Protein AF-A0AAJ1NFD0-F1 (afdb_monomer_lite)

pLDDT: mean 80.34, std 7.86, range [53.09, 91.0]

Sequence (99 aa):
MQSIFLGILSITFLGLTIFGLYTTFSKKVHDDYFDTLLDDTSGYVLFFGLIGKGLLWICKKLFPKKYYIEIFRVIVFMFSYIFASVAAEIWFIDWNLLF

Secondary structure (DSSP, 8-state):
-HHHHHHHHHHHHHHHHHHHHHHHH-TT--TTHHHHHHHH--SHHHHHHHHHHHHHHHHHHHS-TTTHHHHHHHHHHHHHHHHHHHHHHHHHHHHHHH-

Structure (mmCIF, N/CA/C/O backbone):
data_AF-A0AAJ1NFD0-F1
#
_entry.id   AF-A0AAJ1NFD0-F1
#
loop_
_atom_site.group_PDB
_atom_site.id
_atom_site.type_symbol
_atom_site.label_atom_id
_atom_site.label_alt_id
_atom_site.label_comp_id
_atom_site.label_asym_id
_atom_site.label_entity_id
_atom_site.label_seq_id
_atom_site.pdbx_PDB_ins_code
_atom_site.Cartn_x
_atom_site.Cartn_y
_atom_site.Cartn_z
_atom_site.occupancy
_atom_site.B_iso_or_equiv
_atom_site.auth_seq_id
_atom_site.auth_comp_id
_atom_site.auth_asym_id
_atom_site.auth_atom_id
_atom_site.pdbx_PDB_model_num
ATOM 1 N N . MET A 1 1 ? 13.984 6.717 -22.130 1.00 61.00 1 MET A N 1
ATOM 2 C CA . MET A 1 1 ? 13.430 7.334 -20.899 1.00 61.00 1 MET A CA 1
ATOM 3 C C . MET A 1 1 ? 12.042 6.807 -20.535 1.00 61.00 1 MET A C 1
ATOM 5 O O . MET A 1 1 ? 11.815 6.577 -19.358 1.00 61.00 1 MET A O 1
ATOM 9 N N . GLN A 1 2 ? 11.144 6.563 -21.499 1.00 70.38 2 GLN A N 1
ATOM 10 C CA . GLN A 1 2 ? 9.764 6.131 -21.224 1.00 70.38 2 GLN A CA 1
ATOM 11 C C . GLN A 1 2 ? 9.645 4.746 -20.547 1.00 70.38 2 GLN A C 1
ATOM 13 O O . GLN A 1 2 ? 8.902 4.628 -19.581 1.00 70.38 2 GLN A O 1
ATOM 18 N N . SER A 1 3 ? 10.425 3.735 -20.958 1.00 74.75 3 SER A N 1
ATOM 19 C CA . SER A 1 3 ? 10.396 2.397 -20.321 1.00 74.75 3 SER A CA 1
ATOM 20 C C . SER A 1 3 ? 10.933 2.402 -18.874 1.00 74.75 3 SER A C 1
ATOM 22 O O . SER A 1 3 ? 10.313 1.832 -17.985 1.00 74.75 3 SER A O 1
ATOM 24 N N . ILE A 1 4 ? 11.995 3.168 -18.572 1.00 81.19 4 ILE A N 1
ATOM 25 C CA . ILE A 1 4 ? 12.493 3.333 -17.185 1.00 81.19 4 ILE A CA 1
ATOM 26 C C . ILE A 1 4 ? 11.418 3.965 -16.287 1.00 81.19 4 ILE A C 1
ATOM 28 O O . ILE A 1 4 ? 11.220 3.537 -15.152 1.00 81.19 4 ILE A O 1
ATOM 32 N N . PHE A 1 5 ? 10.700 4.967 -16.802 1.00 82.75 5 PHE A N 1
ATOM 33 C CA . PHE A 1 5 ? 9.600 5.603 -16.081 1.00 82.75 5 PHE A CA 1
ATOM 34 C C . PHE A 1 5 ? 8.438 4.629 -15.822 1.00 82.75 5 PHE A C 1
ATOM 36 O O . PHE A 1 5 ? 7.947 4.560 -14.696 1.00 82.75 5 PHE A O 1
ATOM 43 N N . LEU A 1 6 ? 8.046 3.831 -16.822 1.00 83.69 6 LEU A N 1
ATOM 44 C CA . LEU A 1 6 ? 7.026 2.785 -16.676 1.00 83.69 6 LEU A CA 1
ATOM 45 C C . LEU A 1 6 ? 7.445 1.707 -15.665 1.00 83.69 6 LEU A C 1
ATOM 47 O O . LEU A 1 6 ? 6.625 1.281 -14.853 1.00 83.69 6 LEU A O 1
ATOM 51 N N . GLY A 1 7 ? 8.725 1.328 -15.647 1.00 83.88 7 GLY A 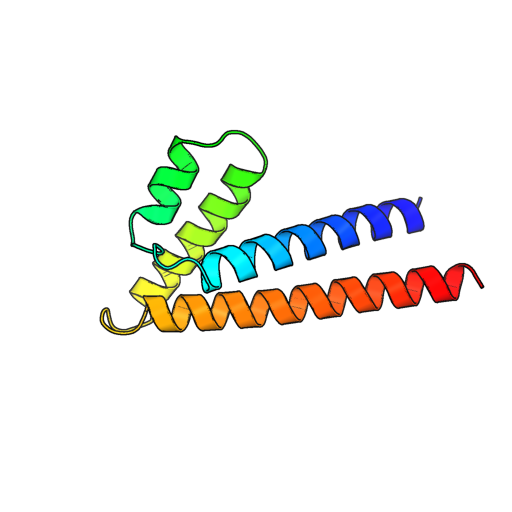N 1
ATOM 52 C CA . GLY A 1 7 ? 9.278 0.396 -14.665 1.00 83.88 7 GLY A CA 1
ATOM 53 C C . GLY A 1 7 ? 9.181 0.919 -13.229 1.00 83.88 7 GLY A C 1
ATOM 54 O O . GLY A 1 7 ? 8.670 0.222 -12.353 1.00 83.88 7 GLY A O 1
ATOM 55 N N . ILE A 1 8 ? 9.594 2.168 -12.981 1.00 86.81 8 ILE A N 1
ATOM 56 C CA . ILE A 1 8 ? 9.482 2.808 -11.653 1.00 86.81 8 ILE A CA 1
ATOM 57 C C . ILE A 1 8 ? 8.010 2.912 -11.223 1.00 86.81 8 ILE A C 1
ATOM 59 O O . ILE A 1 8 ? 7.667 2.634 -10.069 1.00 86.81 8 ILE A O 1
ATOM 63 N N . LEU A 1 9 ? 7.127 3.280 -12.153 1.00 86.69 9 LEU A N 1
ATOM 64 C CA . LEU A 1 9 ? 5.693 3.392 -11.908 1.00 86.69 9 LEU A CA 1
ATOM 65 C C . LEU A 1 9 ? 5.065 2.033 -11.544 1.00 86.69 9 LEU A C 1
ATOM 67 O O . LEU A 1 9 ? 4.328 1.944 -10.563 1.00 86.69 9 LEU A O 1
ATOM 71 N N . SER A 1 10 ? 5.414 0.963 -12.264 1.00 87.38 10 SER A N 1
ATOM 72 C CA . SER A 1 10 ? 4.960 -0.403 -11.970 1.00 87.38 10 SER A CA 1
ATOM 73 C C . SER A 1 10 ? 5.429 -0.884 -10.591 1.00 87.38 10 SER A C 1
ATOM 75 O O . SER A 1 10 ? 4.611 -1.356 -9.800 1.00 87.38 10 SER A O 1
ATOM 77 N N . ILE A 1 11 ? 6.705 -0.675 -10.237 1.00 86.56 11 ILE A N 1
ATOM 78 C CA . ILE A 1 11 ? 7.242 -1.018 -8.905 1.00 86.56 11 ILE A CA 1
ATOM 79 C C .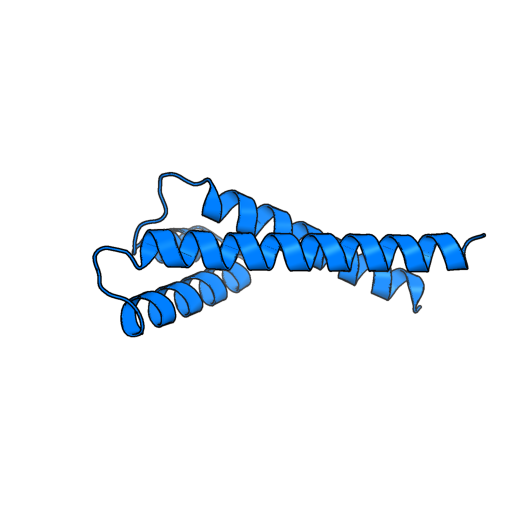 ILE A 1 11 ? 6.483 -0.276 -7.797 1.00 86.56 11 ILE A C 1
ATOM 81 O O . ILE A 1 11 ? 6.175 -0.856 -6.755 1.00 86.56 11 ILE A O 1
ATOM 85 N N . THR A 1 12 ? 6.130 0.989 -8.032 1.00 86.44 12 THR A N 1
ATOM 86 C CA . THR A 1 12 ? 5.354 1.793 -7.078 1.00 86.44 12 THR A CA 1
ATOM 87 C C . THR A 1 12 ? 3.948 1.216 -6.872 1.00 86.44 12 THR A C 1
ATOM 89 O O . THR A 1 12 ? 3.504 1.073 -5.730 1.00 86.44 12 THR A O 1
ATOM 92 N N . PHE A 1 13 ? 3.260 0.817 -7.948 1.00 86.38 13 PHE A N 1
ATOM 93 C CA . PHE A 1 13 ? 1.940 0.175 -7.865 1.00 86.38 13 PHE A CA 1
ATOM 94 C C . PHE A 1 13 ? 1.984 -1.213 -7.213 1.00 86.38 13 PHE A C 1
ATOM 96 O O . PHE A 1 13 ? 1.088 -1.569 -6.442 1.00 86.38 13 PHE A O 1
ATOM 103 N N . LEU A 1 14 ? 3.048 -1.979 -7.448 1.00 87.06 14 LEU A N 1
ATOM 104 C CA . LEU A 1 14 ? 3.295 -3.252 -6.770 1.00 87.06 14 LEU A CA 1
ATOM 105 C C . LEU A 1 14 ? 3.514 -3.055 -5.265 1.00 87.06 14 LEU A C 1
ATOM 107 O O . LEU A 1 14 ? 2.893 -3.747 -4.458 1.00 87.06 14 LEU A O 1
ATOM 111 N N . GLY A 1 15 ? 4.326 -2.068 -4.875 1.00 85.50 15 GLY A N 1
ATOM 112 C CA . GLY A 1 15 ? 4.530 -1.708 -3.470 1.00 85.50 15 GLY A CA 1
ATOM 113 C C . GLY A 1 15 ? 3.227 -1.302 -2.775 1.00 85.50 15 GLY A C 1
ATOM 114 O O . GLY A 1 15 ? 2.932 -1.779 -1.679 1.00 85.50 15 GLY A O 1
ATOM 115 N N . LEU A 1 16 ? 2.399 -0.501 -3.451 1.00 83.44 16 LEU A N 1
ATOM 116 C CA . LEU A 1 16 ? 1.054 -0.126 -2.999 1.00 83.44 16 LEU A CA 1
ATOM 117 C C . LEU A 1 16 ? 0.131 -1.335 -2.814 1.00 83.44 16 LEU A C 1
ATOM 119 O O . LEU A 1 16 ? -0.603 -1.419 -1.828 1.00 83.44 16 LEU A O 1
ATOM 123 N N . THR A 1 17 ? 0.185 -2.285 -3.744 1.00 86.12 17 THR A N 1
ATOM 124 C CA . THR A 1 17 ? -0.599 -3.523 -3.686 1.00 86.12 17 THR A CA 1
ATOM 125 C C . THR A 1 17 ? -0.210 -4.355 -2.466 1.00 86.12 17 THR A C 1
ATOM 127 O O . THR A 1 17 ? -1.081 -4.759 -1.698 1.00 86.12 17 THR A O 1
ATOM 130 N N . ILE A 1 18 ? 1.091 -4.563 -2.241 1.00 84.44 18 ILE A N 1
ATOM 131 C CA . ILE A 1 18 ? 1.603 -5.323 -1.091 1.00 84.44 18 ILE A CA 1
ATOM 132 C C . ILE A 1 18 ? 1.206 -4.641 0.221 1.00 84.44 18 ILE A C 1
ATOM 134 O O . ILE A 1 18 ? 0.718 -5.304 1.135 1.00 84.44 18 ILE A O 1
ATOM 138 N N . PHE A 1 19 ? 1.362 -3.319 0.308 1.00 81.31 19 PHE A N 1
ATOM 139 C CA . PHE A 1 19 ? 0.994 -2.557 1.499 1.00 81.31 19 PHE A CA 1
ATOM 140 C C . PHE A 1 19 ? -0.513 -2.619 1.792 1.00 81.31 19 PHE A C 1
ATOM 142 O O . PHE A 1 19 ? -0.917 -2.827 2.939 1.00 81.31 19 PHE A O 1
ATOM 149 N N . GLY A 1 20 ? -1.356 -2.484 0.764 1.00 83.31 20 GLY A N 1
ATOM 150 C CA . GLY A 1 20 ? -2.809 -2.568 0.908 1.00 83.31 20 GLY A CA 1
ATOM 151 C C . GLY A 1 20 ? -3.297 -3.974 1.281 1.00 83.31 20 GLY A C 1
ATOM 152 O O . GLY A 1 20 ? -4.137 -4.134 2.169 1.00 83.31 20 GLY A O 1
ATOM 153 N N . LEU A 1 21 ? -2.701 -5.024 0.710 1.00 83.94 21 LEU A N 1
ATOM 154 C CA . LEU A 1 21 ? -2.972 -6.402 1.126 1.00 83.94 21 LEU A CA 1
ATOM 155 C C . LEU A 1 21 ? -2.516 -6.651 2.569 1.00 83.94 21 LEU A C 1
ATOM 157 O O . LEU A 1 21 ? -3.266 -7.222 3.360 1.00 83.94 21 LEU A O 1
ATOM 161 N N . TYR A 1 22 ? -1.327 -6.175 2.944 1.00 81.31 22 TYR A N 1
ATOM 162 C CA . TYR A 1 22 ? -0.804 -6.310 4.303 1.00 81.31 22 TYR A CA 1
ATOM 163 C C . TYR A 1 22 ? -1.716 -5.640 5.336 1.00 81.31 22 TYR A C 1
ATOM 165 O O . TYR A 1 22 ? -2.057 -6.244 6.352 1.00 81.31 22 TYR A O 1
ATOM 173 N N . THR A 1 23 ? -2.180 -4.420 5.060 1.00 77.88 23 THR A N 1
ATOM 174 C CA . THR A 1 23 ? -3.139 -3.720 5.928 1.00 77.88 23 THR A CA 1
ATOM 175 C C . THR A 1 23 ? -4.500 -4.415 5.965 1.00 77.88 23 THR A C 1
ATOM 177 O O . THR A 1 23 ? -5.098 -4.513 7.034 1.00 77.88 23 THR A O 1
ATOM 180 N N . THR A 1 24 ? -4.965 -4.989 4.854 1.00 78.94 24 THR A N 1
ATOM 181 C CA . THR A 1 24 ? -6.220 -5.760 4.810 1.00 78.94 24 THR A CA 1
ATOM 182 C C . THR A 1 24 ? -6.162 -7.011 5.695 1.00 78.94 24 THR A C 1
ATOM 184 O O . THR A 1 24 ? -7.078 -7.257 6.483 1.00 78.94 24 THR A O 1
ATOM 187 N N . PHE A 1 25 ? -5.082 -7.792 5.599 1.00 74.75 25 PHE A N 1
ATOM 188 C CA . PHE A 1 25 ? -4.906 -9.034 6.362 1.00 74.75 25 PHE A CA 1
ATOM 189 C C . PHE A 1 25 ? -4.375 -8.819 7.784 1.00 74.75 25 PHE A C 1
ATOM 191 O O . PHE A 1 25 ? -4.419 -9.734 8.612 1.00 74.75 25 PHE A O 1
ATOM 198 N N . SER A 1 26 ? -3.898 -7.616 8.109 1.00 74.94 26 SER A N 1
ATOM 199 C CA . SER A 1 26 ? -3.423 -7.298 9.449 1.00 74.94 26 SER A CA 1
ATOM 200 C C . SER A 1 26 ? -4.575 -7.343 10.450 1.00 74.94 26 SER A C 1
ATOM 202 O O . SER A 1 26 ? -5.477 -6.499 10.464 1.00 74.94 26 SER A O 1
ATOM 204 N N . LYS A 1 27 ? -4.513 -8.316 11.367 1.00 63.06 27 LYS A N 1
ATOM 205 C CA . LYS A 1 27 ? -5.448 -8.436 12.498 1.00 63.06 27 LYS A CA 1
ATOM 206 C C . LYS A 1 27 ? -5.478 -7.190 13.392 1.00 63.06 27 LYS A C 1
ATOM 208 O O . LYS A 1 27 ? -6.459 -7.013 14.101 1.00 63.06 27 LYS A O 1
ATOM 213 N N . LYS A 1 28 ? -4.446 -6.339 13.345 1.00 65.50 28 LYS A N 1
ATOM 214 C CA . LYS A 1 28 ? -4.227 -5.207 14.259 1.00 65.50 28 LYS A CA 1
ATOM 215 C C . LYS A 1 28 ? -4.593 -3.831 13.687 1.00 65.50 28 LYS A C 1
ATOM 217 O O . LYS A 1 28 ? -4.145 -2.835 14.244 1.00 65.50 28 LYS A O 1
ATOM 222 N N . VAL A 1 29 ? -5.372 -3.736 12.604 1.00 68.44 29 VAL A N 1
ATOM 223 C CA . VAL A 1 29 ? -5.879 -2.428 12.138 1.00 68.44 29 VAL A CA 1
ATOM 224 C C . VAL A 1 29 ? -6.875 -1.880 13.164 1.00 68.44 29 VAL A C 1
ATOM 226 O O . VAL A 1 29 ? -8.070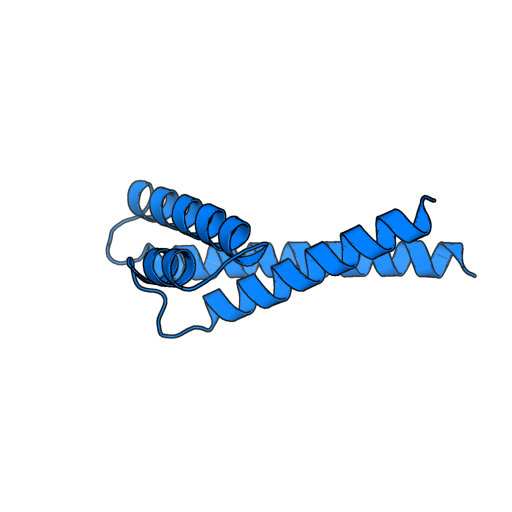 -2.159 13.110 1.00 68.44 29 VAL A O 1
ATOM 229 N N . HIS A 1 30 ? -6.338 -1.144 14.129 1.00 69.38 30 HIS A N 1
ATOM 230 C CA . HIS A 1 30 ? -7.049 -0.344 15.117 1.00 69.38 30 HIS A CA 1
ATOM 231 C C . HIS A 1 30 ? -6.860 1.140 14.794 1.00 69.38 30 HIS A C 1
ATOM 233 O O . HIS A 1 30 ? -6.003 1.488 13.983 1.00 69.38 30 HIS A O 1
ATOM 239 N N . ASP A 1 31 ? -7.650 2.006 15.430 1.00 69.75 31 ASP A N 1
ATOM 240 C CA . ASP A 1 31 ? -7.601 3.457 15.196 1.00 69.75 31 ASP A CA 1
ATOM 241 C C . ASP A 1 31 ? -6.176 4.028 15.323 1.00 69.75 31 ASP A C 1
ATOM 243 O O . ASP A 1 31 ? -5.785 4.856 14.504 1.00 69.75 31 ASP A O 1
ATOM 247 N N . ASP A 1 32 ? -5.377 3.500 16.255 1.00 76.12 32 ASP A N 1
ATOM 248 C CA . ASP A 1 32 ? -4.015 3.978 16.519 1.00 76.12 32 ASP A CA 1
ATOM 249 C C . ASP A 1 32 ? -2.946 3.307 15.634 1.00 76.12 32 ASP A C 1
ATOM 251 O O . ASP A 1 32 ? -1.781 3.687 15.676 1.00 76.12 32 ASP A O 1
ATOM 255 N N . TYR A 1 33 ? -3.311 2.322 14.798 1.00 75.75 33 TYR A N 1
ATOM 256 C CA . TYR A 1 33 ? -2.357 1.563 13.975 1.00 75.75 33 TYR A CA 1
ATOM 257 C C . TYR A 1 33 ? -1.527 2.474 13.068 1.00 75.75 33 TYR A C 1
ATOM 259 O O . TYR A 1 33 ? -0.313 2.314 12.971 1.00 75.75 33 TYR A O 1
ATOM 267 N N . PHE A 1 34 ? -2.181 3.436 12.414 1.00 76.62 34 PHE A N 1
ATOM 268 C CA . PHE A 1 34 ? -1.494 4.389 11.547 1.00 76.62 34 PHE A CA 1
ATOM 269 C C . PHE A 1 34 ? -0.718 5.438 12.338 1.00 76.62 34 PHE A C 1
ATOM 271 O O . PHE A 1 34 ? 0.289 5.918 11.835 1.00 76.62 34 PHE A O 1
ATOM 278 N N . ASP A 1 35 ? -1.139 5.763 13.560 1.00 77.50 35 ASP A N 1
ATOM 279 C CA . ASP A 1 35 ? -0.409 6.695 14.418 1.00 77.50 35 ASP A CA 1
ATOM 280 C C . ASP A 1 35 ? 0.896 6.081 14.918 1.00 77.50 35 ASP A C 1
ATOM 282 O O . ASP A 1 35 ? 1.943 6.700 14.771 1.00 77.50 35 ASP A O 1
ATOM 286 N N . THR A 1 36 ? 0.875 4.824 15.366 1.00 77.88 36 THR A N 1
ATOM 287 C CA . THR A 1 36 ? 2.103 4.085 15.696 1.00 77.88 36 THR A CA 1
ATOM 288 C C . THR A 1 36 ? 2.993 3.888 14.469 1.00 77.88 36 THR A C 1
ATOM 290 O O . THR A 1 36 ? 4.198 4.089 14.546 1.00 77.88 36 THR A O 1
ATOM 293 N N . LEU A 1 37 ? 2.416 3.550 13.307 1.00 76.44 37 LEU A N 1
ATOM 294 C CA . LEU A 1 37 ? 3.186 3.380 12.068 1.00 76.44 37 LEU A CA 1
ATOM 295 C C . LEU A 1 37 ? 3.895 4.680 11.642 1.00 76.44 37 LEU A C 1
ATOM 297 O O . LEU A 1 37 ? 4.996 4.624 11.093 1.00 76.44 37 LEU A O 1
ATOM 301 N N . LEU A 1 38 ? 3.252 5.831 11.868 1.00 78.19 38 LEU A N 1
ATOM 302 C CA . LEU A 1 38 ? 3.810 7.151 11.582 1.00 78.19 38 LEU A CA 1
ATOM 303 C C . LEU A 1 38 ? 4.898 7.558 12.578 1.00 78.19 38 LEU A C 1
ATOM 305 O O . LEU A 1 38 ? 5.864 8.189 12.165 1.00 78.19 38 LEU A O 1
ATOM 309 N N . ASP A 1 39 ? 4.750 7.199 13.851 1.00 76.94 39 ASP A N 1
ATOM 310 C CA . ASP A 1 39 ? 5.721 7.540 14.898 1.00 76.94 39 ASP A CA 1
ATOM 311 C C . ASP A 1 39 ? 6.989 6.669 14.803 1.00 76.94 39 ASP A C 1
ATOM 313 O O . ASP A 1 39 ? 8.105 7.162 14.959 1.00 76.94 39 ASP A O 1
ATOM 317 N N . ASP A 1 40 ? 6.833 5.386 14.451 1.00 74.88 40 ASP A N 1
ATOM 318 C CA . ASP A 1 40 ? 7.935 4.413 14.395 1.00 74.88 40 ASP A CA 1
ATOM 319 C C . ASP A 1 40 ? 8.735 4.433 13.076 1.00 74.88 40 ASP A C 1
ATOM 321 O O . ASP A 1 40 ? 9.812 3.832 13.006 1.00 74.88 40 ASP A O 1
ATOM 325 N N . THR A 1 41 ? 8.250 5.085 12.007 1.00 70.12 41 THR A N 1
ATOM 326 C CA . THR A 1 41 ? 8.859 4.944 10.667 1.00 70.12 41 THR A CA 1
ATOM 327 C C . THR A 1 41 ? 9.292 6.262 10.026 1.00 70.12 41 THR A C 1
ATOM 329 O O . THR A 1 41 ? 8.560 7.243 10.026 1.00 70.12 41 THR A O 1
ATOM 332 N N . SER A 1 42 ? 10.461 6.269 9.370 1.00 63.38 42 SER A N 1
ATOM 333 C CA . SER A 1 42 ? 10.963 7.393 8.562 1.00 63.38 42 SER A CA 1
ATOM 334 C C . SER A 1 42 ? 10.981 7.065 7.058 1.00 63.38 42 SER A C 1
ATOM 336 O O . SER A 1 42 ? 11.240 5.932 6.652 1.00 63.38 42 SER A O 1
ATOM 338 N N . GLY A 1 43 ? 10.691 8.055 6.203 1.00 69.19 43 GLY A N 1
ATOM 339 C CA . GLY A 1 43 ? 10.756 7.925 4.736 1.00 69.19 43 GLY A CA 1
ATOM 340 C C . GLY A 1 43 ? 9.430 7.556 4.052 1.00 69.19 43 GLY A C 1
ATOM 341 O O . GLY A 1 43 ? 8.369 8.025 4.448 1.00 69.19 43 GLY A O 1
ATOM 342 N N . TYR A 1 44 ? 9.473 6.737 2.992 1.00 59.69 44 TYR A N 1
ATOM 343 C CA . TYR A 1 44 ? 8.321 6.415 2.123 1.00 59.69 44 TYR A CA 1
ATOM 344 C C . TYR A 1 44 ? 7.108 5.819 2.859 1.00 59.69 44 TYR A C 1
ATOM 346 O O . TYR A 1 44 ? 5.968 6.027 2.447 1.00 59.69 44 TYR A O 1
ATOM 354 N N . VAL A 1 45 ? 7.334 5.126 3.977 1.00 67.75 45 VAL A N 1
ATOM 355 C CA . VAL A 1 45 ? 6.270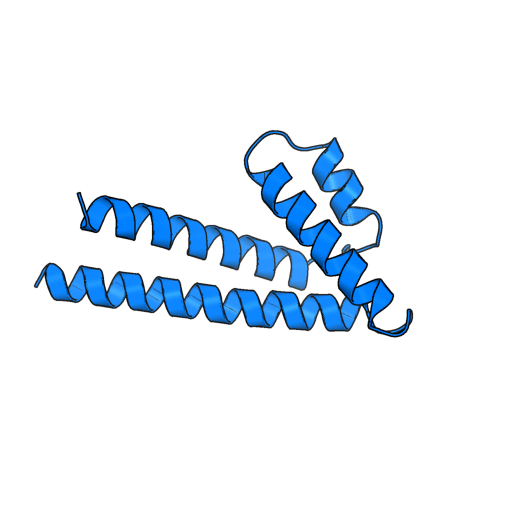 4.536 4.804 1.00 67.75 45 VAL A CA 1
ATOM 356 C C . VAL A 1 45 ? 5.416 5.611 5.495 1.00 67.75 45 VAL A C 1
ATOM 358 O O . VAL A 1 45 ? 4.221 5.391 5.680 1.00 67.75 45 VAL A O 1
ATOM 361 N N . LEU A 1 46 ? 5.965 6.804 5.774 1.00 74.00 46 LEU A N 1
ATOM 362 C CA . LEU A 1 46 ? 5.199 7.933 6.326 1.00 74.00 46 LEU A CA 1
ATOM 363 C C . LEU A 1 46 ? 4.097 8.391 5.375 1.00 74.00 46 LEU A C 1
ATOM 365 O O . LEU A 1 46 ? 2.978 8.678 5.796 1.00 74.00 46 LEU A O 1
ATOM 369 N N . PHE A 1 47 ? 4.401 8.448 4.078 1.00 70.44 47 PHE A N 1
ATOM 370 C CA . PHE A 1 47 ? 3.447 8.922 3.081 1.00 70.44 47 PHE A CA 1
ATOM 371 C C . PHE A 1 47 ? 2.253 7.964 2.975 1.00 70.44 47 PHE A C 1
ATOM 373 O O . PHE A 1 47 ? 1.099 8.392 2.990 1.00 70.44 47 PHE A O 1
ATOM 380 N N . PHE A 1 48 ? 2.520 6.655 2.973 1.00 70.69 48 PHE A N 1
ATOM 381 C CA . PHE A 1 48 ? 1.476 5.629 3.003 1.00 70.69 48 PHE A CA 1
ATOM 382 C C . PHE A 1 48 ? 0.710 5.603 4.331 1.00 70.69 48 PHE A C 1
ATOM 384 O O . PHE A 1 48 ? -0.510 5.436 4.322 1.00 70.69 48 PHE A O 1
ATOM 391 N N . GLY A 1 49 ? 1.388 5.834 5.460 1.00 77.56 49 GLY A N 1
ATOM 392 C CA . GLY A 1 49 ? 0.760 5.969 6.774 1.00 77.56 49 GLY A CA 1
ATOM 393 C C . GLY A 1 49 ? -0.219 7.145 6.844 1.00 77.56 49 GLY A C 1
ATOM 394 O O . GLY A 1 49 ? -1.346 6.979 7.307 1.00 77.56 49 GLY A O 1
ATOM 395 N N . LEU A 1 50 ? 0.162 8.311 6.305 1.00 81.94 50 LEU A N 1
ATOM 396 C CA . LEU A 1 50 ? -0.686 9.508 6.254 1.00 81.94 50 LEU A CA 1
ATOM 397 C C . LEU A 1 50 ? -1.912 9.301 5.359 1.00 81.94 50 LEU A C 1
ATOM 399 O O . LEU A 1 50 ? -3.026 9.648 5.754 1.00 81.94 50 LEU A O 1
ATOM 403 N N . ILE A 1 51 ? -1.726 8.704 4.177 1.00 82.12 51 ILE A N 1
ATOM 404 C CA . ILE A 1 51 ? -2.833 8.373 3.268 1.00 82.12 51 ILE A CA 1
ATOM 405 C C . ILE A 1 51 ? -3.787 7.374 3.935 1.00 82.12 51 ILE A C 1
ATOM 407 O O . ILE A 1 51 ? -5.002 7.574 3.909 1.00 82.12 51 ILE A O 1
ATOM 411 N N . GLY A 1 52 ? -3.247 6.335 4.582 1.00 81.31 52 GLY A N 1
ATOM 412 C CA . GLY A 1 52 ? -4.025 5.343 5.324 1.00 81.31 52 GLY A CA 1
ATOM 413 C C . GLY A 1 52 ? -4.831 5.960 6.468 1.00 81.31 52 GLY A C 1
ATOM 414 O O . GLY A 1 52 ? -6.034 5.714 6.569 1.00 81.31 52 GLY A O 1
ATOM 415 N N . LYS A 1 53 ? -4.211 6.841 7.266 1.00 85.38 53 LYS A N 1
ATOM 416 C CA . LYS A 1 53 ? -4.881 7.603 8.332 1.00 85.38 53 LYS A CA 1
ATOM 417 C C . LYS A 1 53 ? -5.999 8.487 7.781 1.00 85.38 53 LYS A C 1
ATOM 419 O O . LYS A 1 53 ? -7.093 8.518 8.344 1.00 85.38 53 LYS A O 1
ATOM 424 N N . GLY A 1 54 ? -5.752 9.170 6.663 1.00 87.00 54 GLY A N 1
ATOM 425 C CA . GLY A 1 54 ? -6.748 9.994 5.978 1.00 87.00 54 GLY A CA 1
ATOM 426 C C . GLY A 1 54 ? -7.958 9.182 5.510 1.00 87.00 54 GLY A C 1
ATOM 427 O O . GLY A 1 54 ? -9.096 9.538 5.820 1.00 87.00 54 GLY A O 1
ATOM 428 N N . LEU A 1 55 ? -7.728 8.054 4.828 1.00 84.75 55 LEU A N 1
ATOM 429 C CA . LEU A 1 55 ? -8.796 7.146 4.397 1.00 84.75 55 LEU A CA 1
ATOM 430 C C . LEU A 1 55 ? -9.584 6.577 5.582 1.00 84.75 55 LEU A C 1
ATOM 432 O O . LEU A 1 55 ? -10.814 6.527 5.525 1.00 84.75 55 LEU A O 1
ATOM 436 N N . LEU A 1 56 ? -8.903 6.174 6.658 1.00 84.69 56 LEU A N 1
ATOM 437 C CA . LEU A 1 56 ? -9.553 5.647 7.858 1.00 84.69 56 LEU A CA 1
ATOM 438 C C . LEU A 1 56 ? -10.421 6.720 8.532 1.00 84.69 56 LEU A C 1
ATOM 440 O O . LEU A 1 56 ? -11.555 6.443 8.925 1.00 84.69 56 LEU A O 1
ATOM 444 N N . TRP A 1 57 ? -9.935 7.962 8.600 1.00 85.81 57 TRP A N 1
ATOM 445 C CA . TRP A 1 57 ? -10.691 9.096 9.128 1.00 85.81 57 TRP A CA 1
ATOM 446 C C . TRP A 1 57 ? -11.951 9.391 8.302 1.00 85.81 57 TRP A C 1
ATOM 448 O O . TRP A 1 57 ? -13.030 9.579 8.868 1.00 85.81 57 TRP A O 1
ATOM 458 N N . ILE A 1 58 ? -11.844 9.353 6.970 1.00 86.25 58 ILE A N 1
ATOM 459 C CA . ILE A 1 58 ? -12.989 9.497 6.060 1.00 86.25 58 ILE A CA 1
ATOM 460 C C . ILE A 1 58 ? -13.986 8.347 6.262 1.00 86.25 58 ILE A C 1
ATOM 462 O O . ILE A 1 58 ? -15.184 8.598 6.408 1.00 86.25 58 ILE A O 1
ATOM 466 N N . CYS A 1 59 ? -13.512 7.099 6.356 1.00 84.62 59 CYS A N 1
ATOM 467 C CA . CYS A 1 59 ? -14.368 5.934 6.602 1.00 84.62 59 CYS A CA 1
ATOM 468 C C . CYS A 1 59 ? -15.103 6.041 7.943 1.00 84.62 59 CYS A C 1
ATOM 470 O O . CYS A 1 59 ? -16.298 5.772 8.014 1.00 84.62 59 CYS A O 1
ATOM 472 N N . LYS A 1 60 ? -14.422 6.502 8.997 1.00 84.12 60 LYS A N 1
ATOM 473 C CA . LYS A 1 60 ? -15.017 6.733 10.321 1.00 84.12 60 LYS A CA 1
ATOM 474 C C . LYS A 1 60 ? -16.075 7.840 10.313 1.00 84.12 60 LYS A C 1
ATOM 476 O O . LYS A 1 60 ? -16.968 7.830 11.158 1.00 84.12 60 LYS A O 1
ATOM 481 N N . LYS A 1 61 ? -15.977 8.798 9.385 1.00 87.31 61 LYS A N 1
ATOM 482 C CA . LYS A 1 61 ? -16.939 9.899 9.234 1.00 87.31 61 LYS A CA 1
ATOM 483 C C . LYS A 1 61 ? -18.147 9.529 8.371 1.00 87.31 61 LYS A C 1
ATOM 485 O O . LYS A 1 61 ? -19.239 10.018 8.641 1.00 87.31 61 LYS A O 1
ATOM 490 N N . LEU A 1 62 ? -17.956 8.684 7.358 1.00 85.62 62 LEU A N 1
ATOM 491 C CA . LEU A 1 62 ? -19.016 8.246 6.443 1.00 85.62 62 LEU A CA 1
ATOM 492 C C . LEU A 1 62 ? -19.808 7.041 6.963 1.00 85.62 62 LEU A C 1
ATOM 494 O O . LEU A 1 62 ? -21.002 6.942 6.694 1.00 85.62 62 LEU A O 1
ATOM 498 N N . PHE A 1 63 ? -19.166 6.126 7.693 1.00 84.25 63 PHE A N 1
ATOM 499 C CA . PHE A 1 63 ? -19.759 4.845 8.070 1.00 84.25 63 PHE A CA 1
ATOM 500 C C . PHE A 1 63 ? -19.991 4.711 9.581 1.00 84.25 63 PHE A C 1
ATOM 502 O O . PHE A 1 63 ? -19.276 5.302 10.392 1.00 84.25 63 PHE A O 1
ATOM 509 N N . PRO A 1 64 ? -20.977 3.893 9.997 1.00 79.75 64 PRO A N 1
ATOM 510 C CA . PRO A 1 64 ? -21.225 3.623 11.407 1.00 79.75 64 PRO A CA 1
ATOM 511 C C . PRO A 1 64 ? -20.017 2.954 12.082 1.00 79.75 64 PRO A C 1
ATOM 513 O O . PRO A 1 64 ? -19.406 2.029 11.540 1.00 79.75 64 PRO A O 1
ATOM 516 N N . LYS A 1 65 ? -19.729 3.370 13.327 1.00 75.88 65 LYS A N 1
ATOM 517 C CA . LYS A 1 65 ? -18.585 2.914 14.151 1.00 75.88 65 LYS A CA 1
ATOM 518 C C . LYS A 1 65 ? -18.443 1.394 14.293 1.00 75.88 65 LYS A C 1
ATOM 520 O O . LYS A 1 65 ? -17.375 0.919 14.650 1.00 75.88 65 LYS A O 1
ATOM 525 N N . LYS A 1 66 ? -19.501 0.625 14.042 1.00 79.75 66 LYS A N 1
ATOM 526 C CA . LYS A 1 66 ? -19.467 -0.836 14.153 1.00 79.75 66 LYS A CA 1
ATOM 527 C C . LYS A 1 66 ? -18.823 -1.520 12.938 1.00 79.75 66 LYS A C 1
ATOM 529 O O . LYS A 1 66 ? -18.269 -2.596 13.100 1.00 79.75 66 LYS A O 1
ATOM 534 N N . TYR A 1 67 ? -18.872 -0.892 11.759 1.00 80.25 67 TYR A N 1
ATOM 535 C CA . TYR A 1 67 ? -18.477 -1.516 10.486 1.00 80.25 67 TYR A CA 1
ATOM 536 C C . TYR A 1 67 ? -17.370 -0.767 9.734 1.00 80.25 67 TYR A C 1
ATOM 538 O O . TYR A 1 67 ? -16.835 -1.297 8.766 1.00 80.25 67 TYR A O 1
ATOM 546 N N . TYR A 1 68 ? -16.992 0.447 10.152 1.00 82.38 68 TYR A N 1
ATOM 547 C CA . TYR A 1 68 ? -16.026 1.261 9.398 1.00 82.38 68 TYR A CA 1
ATOM 548 C C . TYR A 1 68 ? -14.663 0.579 9.181 1.00 82.38 68 TYR A C 1
ATOM 550 O O . TYR A 1 68 ? -14.070 0.790 8.131 1.00 82.38 68 TYR A O 1
ATOM 558 N N . ILE A 1 69 ? -14.180 -0.254 10.116 1.00 82.19 69 ILE A N 1
ATOM 559 C CA . ILE A 1 69 ? -12.908 -0.990 9.964 1.00 82.19 69 ILE A CA 1
ATOM 560 C C . ILE A 1 69 ? -13.026 -2.080 8.894 1.00 82.19 69 ILE A C 1
ATOM 562 O O . ILE A 1 69 ? -12.137 -2.220 8.057 1.00 82.19 69 ILE A O 1
ATOM 566 N N . GLU A 1 70 ? -14.118 -2.848 8.895 1.00 85.19 70 GLU A N 1
ATOM 567 C CA . GLU A 1 70 ? -14.359 -3.866 7.864 1.00 85.19 70 GLU A CA 1
ATOM 568 C C . GLU A 1 70 ? -14.529 -3.219 6.489 1.00 85.19 70 GLU A C 1
ATOM 570 O O . GLU A 1 70 ? -13.910 -3.656 5.523 1.00 85.19 70 GLU A O 1
ATOM 575 N N . ILE A 1 71 ? -15.290 -2.126 6.413 1.00 85.69 71 ILE A N 1
ATOM 576 C CA . ILE A 1 71 ? -15.488 -1.368 5.175 1.00 85.69 71 ILE A CA 1
ATOM 577 C C . ILE A 1 71 ? -14.162 -0.780 4.684 1.00 85.69 71 ILE A C 1
ATOM 579 O O . ILE A 1 71 ? -13.848 -0.892 3.503 1.00 85.69 71 ILE A O 1
ATOM 583 N N . PHE A 1 72 ? -13.345 -0.222 5.580 1.00 86.50 72 PHE A N 1
ATOM 584 C CA . PHE A 1 72 ? -12.004 0.256 5.253 1.00 86.50 72 PHE A CA 1
ATOM 585 C C . PHE A 1 72 ? -11.140 -0.861 4.656 1.00 86.50 72 PHE A C 1
ATOM 587 O O . PHE A 1 72 ? -10.529 -0.659 3.610 1.00 86.50 72 PHE A O 1
ATOM 594 N N . ARG A 1 73 ? -11.135 -2.058 5.259 1.00 85.62 73 ARG A N 1
ATOM 595 C CA . ARG A 1 73 ? -10.402 -3.216 4.721 1.00 85.62 73 ARG A CA 1
ATOM 596 C C . ARG A 1 73 ? -10.884 -3.606 3.328 1.00 85.62 73 ARG A C 1
ATOM 598 O O . ARG A 1 73 ? -10.056 -3.837 2.457 1.00 85.62 73 ARG A O 1
ATOM 605 N N . VAL A 1 74 ? -12.196 -3.646 3.100 1.00 87.75 74 VAL A N 1
ATOM 606 C CA . VAL A 1 74 ? -12.761 -3.954 1.776 1.00 87.75 74 VAL A CA 1
ATOM 607 C C . VAL A 1 74 ? -12.356 -2.897 0.748 1.00 87.75 74 VAL A C 1
ATOM 609 O O . VAL A 1 74 ? -11.951 -3.246 -0.356 1.00 87.75 74 VAL A O 1
ATOM 612 N N . ILE A 1 75 ? -12.407 -1.613 1.108 1.00 87.00 75 ILE A N 1
ATOM 613 C CA . ILE A 1 75 ? -11.991 -0.515 0.226 1.00 87.00 75 ILE A CA 1
ATOM 614 C C . ILE A 1 75 ? -10.510 -0.654 -0.137 1.00 87.00 75 ILE A C 1
ATOM 616 O O . ILE A 1 75 ? -10.168 -0.639 -1.318 1.00 87.00 75 ILE A O 1
ATOM 620 N N . VAL A 1 76 ? -9.637 -0.826 0.858 1.00 87.19 76 VAL A N 1
ATOM 621 C CA . VAL A 1 76 ? -8.193 -0.986 0.637 1.00 87.19 76 VAL A CA 1
ATOM 622 C C . VAL A 1 76 ? -7.907 -2.218 -0.222 1.00 87.19 76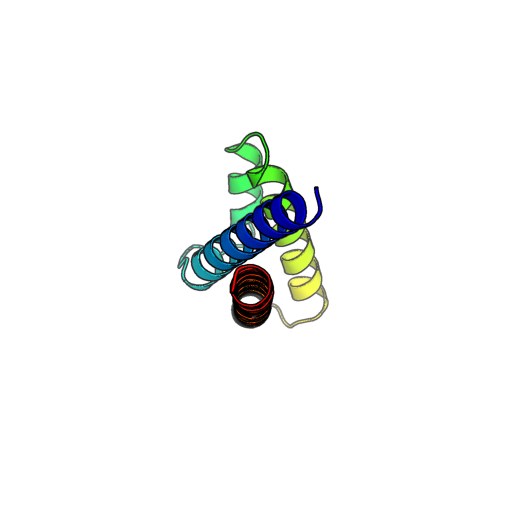 VAL A C 1
ATOM 624 O O . VAL A 1 76 ? -7.118 -2.124 -1.158 1.00 87.19 76 VAL A O 1
ATOM 627 N N . PHE A 1 77 ? -8.599 -3.333 0.017 1.00 85.88 77 PHE A N 1
ATOM 628 C CA . PHE A 1 77 ? -8.476 -4.549 -0.785 1.00 85.88 77 PHE A CA 1
ATOM 629 C C . PHE A 1 77 ? -8.864 -4.333 -2.254 1.00 85.88 77 PHE A C 1
ATOM 631 O O . PHE A 1 77 ? -8.130 -4.739 -3.156 1.00 85.88 77 PHE A O 1
ATOM 638 N N . MET A 1 78 ? -9.982 -3.647 -2.508 1.00 89.81 78 MET A N 1
ATOM 639 C CA . MET A 1 78 ? -10.415 -3.311 -3.867 1.00 89.81 78 MET A CA 1
ATOM 640 C C . MET A 1 78 ? -9.401 -2.401 -4.570 1.00 89.81 78 MET A C 1
ATOM 642 O O . MET A 1 78 ? -9.058 -2.645 -5.725 1.00 89.81 78 MET A O 1
ATOM 646 N N . PHE A 1 79 ? -8.858 -1.398 -3.872 1.00 85.44 79 PHE A N 1
ATOM 647 C CA . PHE A 1 79 ? -7.786 -0.557 -4.412 1.00 85.44 79 PHE A CA 1
ATOM 648 C C . PHE A 1 79 ? -6.518 -1.359 -4.721 1.00 85.44 79 PHE A C 1
ATOM 650 O O . PHE A 1 79 ? -5.935 -1.169 -5.785 1.00 85.44 79 PHE A O 1
ATOM 657 N N . SER A 1 80 ? -6.109 -2.286 -3.849 1.00 87.69 80 SER A N 1
ATOM 658 C CA . SER A 1 80 ? -4.972 -3.176 -4.116 1.00 87.69 80 SER A CA 1
ATOM 659 C C . SER A 1 80 ? -5.177 -4.007 -5.376 1.00 87.69 80 SER A C 1
ATOM 661 O O . SER A 1 80 ? -4.252 -4.136 -6.171 1.00 87.69 80 SER A O 1
ATOM 663 N N . TYR A 1 81 ? -6.381 -4.533 -5.598 1.00 88.44 81 TYR A N 1
ATOM 664 C CA . TYR A 1 81 ? -6.688 -5.287 -6.811 1.00 88.44 81 TYR A CA 1
ATOM 665 C C . TYR A 1 81 ? -6.600 -4.423 -8.079 1.00 88.44 81 TYR A C 1
ATOM 667 O O . TYR A 1 81 ? -6.044 -4.852 -9.093 1.00 88.44 81 TYR A O 1
ATOM 675 N N . ILE A 1 82 ? -7.087 -3.180 -8.015 1.00 91.00 82 ILE A N 1
ATOM 676 C CA . ILE A 1 82 ? -6.969 -2.218 -9.118 1.00 91.00 82 ILE A CA 1
ATOM 677 C C . ILE A 1 82 ? -5.492 -1.914 -9.401 1.00 91.00 82 ILE A C 1
ATOM 679 O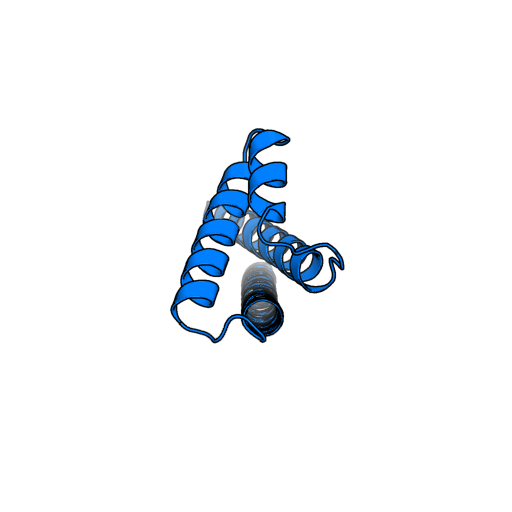 O . ILE A 1 82 ? -5.068 -1.986 -10.551 1.00 91.00 82 ILE A O 1
ATOM 683 N N . PHE A 1 83 ? -4.686 -1.638 -8.372 1.00 88.00 83 PHE A N 1
ATOM 684 C CA . PHE A 1 83 ? -3.256 -1.367 -8.547 1.00 88.00 83 PHE A CA 1
ATOM 685 C C . PHE A 1 83 ? -2.487 -2.566 -9.104 1.00 88.00 83 PHE A C 1
ATOM 687 O O . PHE A 1 83 ? -1.628 -2.381 -9.964 1.00 88.00 83 PHE A O 1
ATOM 694 N N . ALA A 1 84 ? -2.825 -3.785 -8.679 1.00 89.69 84 ALA A N 1
ATOM 695 C CA . ALA A 1 84 ? -2.256 -5.006 -9.240 1.00 89.69 84 ALA A CA 1
ATOM 696 C C . ALA A 1 84 ? -2.584 -5.147 -10.734 1.00 89.69 84 ALA A C 1
ATOM 698 O O . ALA A 1 84 ? -1.708 -5.481 -11.529 1.00 89.69 84 ALA A O 1
ATOM 699 N N . SER A 1 85 ? -3.830 -4.851 -11.113 1.00 90.38 85 SER A N 1
ATOM 700 C CA . SER A 1 85 ? -4.286 -4.913 -12.506 1.00 90.38 85 SER A CA 1
ATOM 701 C C . SER A 1 85 ? -3.549 -3.891 -13.376 1.00 90.38 85 SER A C 1
ATOM 703 O O . SER A 1 85 ? -3.002 -4.251 -14.412 1.00 90.38 85 SER A O 1
ATOM 705 N N . VAL A 1 86 ? -3.420 -2.646 -12.904 1.00 89.75 86 VAL A N 1
ATOM 706 C CA . VAL A 1 86 ? -2.656 -1.592 -13.596 1.00 89.75 86 VAL A CA 1
ATOM 707 C C . VAL A 1 86 ? -1.174 -1.963 -13.719 1.00 89.75 86 VAL A C 1
ATOM 709 O O . VAL A 1 86 ? -0.572 -1.765 -14.771 1.00 89.75 86 VAL A O 1
ATOM 712 N N . ALA A 1 87 ? -0.568 -2.532 -12.673 1.00 89.12 87 ALA A N 1
ATOM 713 C CA . ALA A 1 87 ? 0.822 -2.986 -12.732 1.00 89.12 87 ALA A CA 1
ATOM 714 C C . ALA A 1 87 ? 1.019 -4.102 -13.774 1.00 89.12 87 ALA A C 1
ATOM 716 O O . ALA A 1 87 ? 2.013 -4.088 -14.503 1.00 89.12 87 ALA A O 1
ATOM 717 N N . ALA A 1 88 ? 0.059 -5.028 -13.878 1.00 88.81 88 ALA A N 1
ATOM 718 C CA . ALA A 1 88 ? 0.062 -6.089 -14.879 1.00 88.81 88 ALA A CA 1
ATOM 719 C C . ALA A 1 88 ? -0.115 -5.544 -16.306 1.00 88.81 88 ALA A C 1
ATOM 721 O O . ALA A 1 88 ? 0.594 -5.977 -17.211 1.00 88.81 88 ALA A O 1
ATOM 722 N N . GLU A 1 89 ? -0.997 -4.561 -16.511 1.00 88.12 89 GLU A N 1
ATOM 723 C CA . GLU A 1 89 ? -1.160 -3.877 -17.801 1.00 88.12 89 GLU A CA 1
ATOM 724 C C . GLU A 1 89 ? 0.120 -3.148 -18.226 1.00 88.12 89 GLU A C 1
ATOM 726 O O . GLU A 1 89 ? 0.532 -3.253 -19.380 1.00 88.12 89 GLU A O 1
ATOM 731 N N . ILE A 1 90 ? 0.796 -2.462 -17.296 1.00 87.88 90 ILE A N 1
ATOM 732 C CA . ILE A 1 90 ? 2.079 -1.800 -17.575 1.00 87.88 90 ILE A CA 1
ATOM 733 C C . ILE A 1 90 ? 3.131 -2.826 -18.011 1.00 87.88 90 ILE A C 1
ATOM 735 O O . ILE A 1 90 ? 3.838 -2.589 -18.989 1.00 87.88 90 ILE A O 1
ATOM 739 N N . TRP A 1 91 ? 3.219 -3.973 -17.330 1.00 84.25 91 TRP A N 1
ATOM 740 C CA . TRP A 1 91 ? 4.116 -5.060 -17.737 1.00 84.25 91 TRP A CA 1
ATOM 741 C C . TRP A 1 91 ? 3.752 -5.646 -19.099 1.00 84.25 91 TRP A C 1
ATOM 743 O O . TRP A 1 91 ? 4.646 -5.942 -19.886 1.00 84.25 91 TRP A O 1
ATOM 753 N N . PHE A 1 92 ? 2.463 -5.781 -19.404 1.00 84.69 92 PHE A N 1
ATOM 754 C CA . PHE A 1 92 ? 2.013 -6.275 -20.702 1.00 84.69 92 PHE A CA 1
ATOM 755 C C . PHE A 1 92 ? 2.387 -5.315 -21.841 1.00 84.69 92 PHE A C 1
ATOM 757 O O . PHE A 1 92 ? 2.867 -5.753 -22.884 1.00 84.69 92 PHE A O 1
ATOM 764 N N . ILE A 1 93 ? 2.222 -4.005 -21.632 1.00 82.88 93 ILE A N 1
ATOM 765 C CA . ILE A 1 93 ? 2.607 -2.972 -22.604 1.00 82.88 93 ILE A CA 1
ATOM 766 C C . ILE A 1 93 ? 4.127 -2.948 -22.806 1.00 82.88 93 ILE A C 1
ATOM 768 O O . ILE A 1 93 ? 4.576 -2.872 -23.946 1.00 82.88 93 ILE A O 1
ATOM 772 N N . ASP A 1 94 ? 4.915 -3.025 -21.730 1.00 80.00 94 ASP A N 1
ATOM 773 C CA . ASP A 1 94 ? 6.384 -3.017 -21.813 1.00 80.00 94 ASP A CA 1
ATOM 774 C C . ASP A 1 94 ? 6.911 -4.281 -22.515 1.00 80.00 94 ASP A C 1
ATOM 776 O O . ASP A 1 94 ? 7.757 -4.181 -23.401 1.00 80.00 94 ASP A O 1
ATOM 780 N N . TRP A 1 95 ? 6.334 -5.457 -22.228 1.00 76.00 95 TRP A N 1
ATOM 781 C CA . TRP A 1 95 ? 6.656 -6.703 -22.935 1.00 76.00 95 TRP A CA 1
ATOM 782 C C . TRP A 1 95 ? 6.340 -6.627 -24.433 1.00 76.00 95 TRP A C 1
ATOM 784 O O . TRP A 1 95 ? 7.152 -7.034 -25.258 1.00 76.00 95 TRP A O 1
ATOM 794 N N . ASN A 1 96 ? 5.180 -6.077 -24.796 1.00 78.50 96 ASN A N 1
ATOM 795 C CA . ASN A 1 96 ? 4.760 -5.937 -26.192 1.00 78.50 96 ASN A CA 1
ATOM 796 C C . ASN A 1 96 ? 5.561 -4.872 -26.964 1.00 78.50 96 ASN A C 1
ATOM 798 O O . ASN A 1 96 ? 5.546 -4.861 -28.186 1.00 78.50 96 ASN A O 1
ATOM 802 N N . LEU A 1 97 ? 6.234 -3.950 -26.270 1.00 70.25 97 LEU A N 1
ATOM 803 C CA . LEU A 1 97 ? 7.141 -2.979 -26.886 1.00 70.25 97 LEU A CA 1
ATOM 804 C C . LEU A 1 97 ? 8.549 -3.563 -27.116 1.00 70.25 97 LEU A C 1
ATOM 806 O O . LEU A 1 97 ? 9.312 -3.034 -27.922 1.00 70.25 97 LEU A O 1
ATOM 810 N N . LEU A 1 98 ? 8.907 -4.614 -26.371 1.00 63.91 98 LEU A N 1
ATOM 811 C CA . LEU A 1 98 ? 10.208 -5.285 -26.431 1.00 63.91 98 LEU A CA 1
ATOM 812 C C . LEU A 1 98 ? 10.280 -6.400 -27.490 1.00 63.91 98 LEU A C 1
ATOM 814 O O . LEU A 1 98 ? 11.391 -6.827 -27.811 1.00 63.91 98 LEU A O 1
ATOM 818 N N . PHE A 1 99 ? 9.139 -6.870 -28.003 1.00 53.09 99 PHE A N 1
ATOM 819 C CA . PHE A 1 99 ? 9.010 -7.982 -28.955 1.00 53.09 99 PHE A CA 1
ATOM 820 C C . PHE A 1 99 ? 8.471 -7.506 -30.308 1.00 53.09 99 PHE A C 1
ATOM 822 O O . PHE A 1 99 ? 8.929 -8.047 -31.340 1.00 53.09 99 PHE A O 1
#

Radius of gyration: 15.82 Å; chains: 1; bounding box: 35×19×46 Å

Foldseek 3Di:
DVLVVLVVLLVVLLVLLVVLVCLLPDPPPDLCPLVVQCVVDDDPSNVVSVVLNVLLVVLPVPDDPVCSSVVSSVVSNVSSVVSNVVSVVSVVVSVVVVD

Organism: NCBI:txid2026186